Protein AF-A0A453HTU5-F1 (afdb_monomer)

Nearest PDB structures (foldseek):
  9c89-assembly1_A  TM=7.421E-01  e=8.377E-01  Ehrlichia chaffeensis str. Arkansas
  3ott-assembly1_B  TM=6.952E-01  e=2.362E+00  Bacteroides thetaiotaomicron
  8afw-assembly1_C  TM=6.327E-01  e=2.362E+00  Saccharomyces cerevisiae
  8afq-assembly1_D  TM=6.327E-01  e=3.718E+00  Saccharomyces cerevisiae
  8afy-assembly1_B  TM=6.305E-01  e=3.718E+00  Saccharomyces cerevisiae

Secondary structure (DSSP, 8-state):
--EEETTTEEEEEETTEEEEEETTTTEEEEEE-TT--HHHHHHHHHHHH-

Mean predicted aligned error: 6.8 Å

Sequence (50 aa):
AIFRNSISLQAMLQGNTLNLTCEGKGIYRSYIVAEATQDKIDQLCNQLCS

Foldseek 3Di:
DWDDDDQPWTWDDDQQKTWIARPVVRDIDIDRHDDCDPVNVVVVNVVGND

Structure (mmCIF, N/CA/C/O backbone):
data_AF-A0A453HTU5-F1
#
_entry.id   AF-A0A453HTU5-F1
#
loop_
_atom_site.group_PDB
_atom_site.id
_atom_site.type_symbol
_atom_site.label_atom_id
_atom_site.label_alt_id
_atom_site.label_comp_id
_atom_site.label_asym_id
_atom_site.label_entity_id
_atom_site.label_seq_id
_atom_site.pdbx_PDB_ins_code
_atom_site.Cartn_x
_atom_site.Cartn_y
_atom_site.Cartn_z
_atom_site.occupancy
_atom_site.B_iso_or_equiv
_atom_site.auth_seq_id
_atom_site.auth_comp_id
_atom_site.auth_asym_id
_atom_site.auth_atom_id
_atom_site.pdbx_PDB_model_num
ATOM 1 N N . ALA A 1 1 ? -5.414 13.453 4.762 1.00 40.12 1 ALA A N 1
ATOM 2 C CA . ALA A 1 1 ? -3.950 13.645 4.795 1.00 40.12 1 ALA A CA 1
ATOM 3 C C . ALA A 1 1 ? -3.354 12.974 3.563 1.00 40.12 1 ALA A C 1
ATOM 5 O O . ALA A 1 1 ? -3.794 11.880 3.236 1.00 40.12 1 ALA A O 1
ATOM 6 N N . ILE A 1 2 ? -2.433 13.633 2.856 1.00 46.41 2 ILE A N 1
ATOM 7 C CA . ILE A 1 2 ? -1.679 13.031 1.744 1.00 46.41 2 ILE A CA 1
ATOM 8 C C . ILE A 1 2 ? -0.318 12.648 2.323 1.00 46.41 2 ILE A C 1
ATOM 10 O O . ILE A 1 2 ? 0.426 13.529 2.750 1.00 46.41 2 ILE A O 1
ATOM 14 N N . PHE A 1 3 ? -0.017 11.353 2.385 1.00 53.50 3 PHE A N 1
ATOM 15 C CA . PHE A 1 3 ? 1.273 10.852 2.858 1.00 53.50 3 PHE A CA 1
ATOM 16 C C . PHE A 1 3 ? 2.210 10.706 1.654 1.00 53.50 3 PHE A C 1
ATOM 18 O O . PHE A 1 3 ? 1.856 10.044 0.680 1.00 53.50 3 PHE A O 1
ATOM 25 N N . ARG A 1 4 ? 3.379 11.359 1.691 1.00 48.12 4 ARG A N 1
ATOM 26 C CA . ARG A 1 4 ? 4.427 11.242 0.663 1.00 48.12 4 ARG A CA 1
ATOM 27 C C . ARG A 1 4 ? 5.639 10.540 1.272 1.00 48.12 4 ARG A C 1
ATOM 29 O O . ARG A 1 4 ? 6.224 11.070 2.211 1.00 48.12 4 ARG A O 1
ATOM 36 N N . ASN A 1 5 ? 6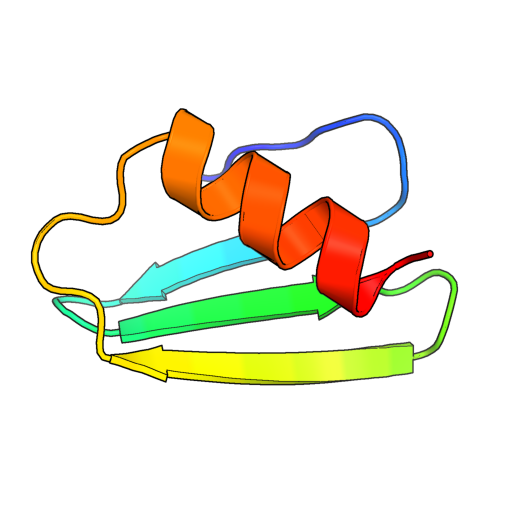.012 9.382 0.732 1.00 48.91 5 ASN A N 1
ATOM 37 C CA . ASN A 1 5 ? 7.287 8.711 0.998 1.00 48.91 5 ASN A CA 1
ATOM 38 C C . ASN A 1 5 ? 8.114 8.710 -0.307 1.00 48.91 5 ASN A C 1
ATOM 40 O O . ASN A 1 5 ? 7.542 8.806 -1.388 1.00 48.91 5 ASN A O 1
ATOM 44 N N . SER A 1 6 ? 9.444 8.690 -0.224 1.00 48.84 6 SER A N 1
ATOM 45 C CA . SER A 1 6 ? 10.408 9.160 -1.244 1.00 48.84 6 SER A CA 1
ATOM 46 C C . SER A 1 6 ? 10.606 8.278 -2.497 1.00 48.84 6 SER A C 1
ATOM 48 O O . SER A 1 6 ? 11.565 8.464 -3.242 1.00 48.84 6 SER A O 1
ATOM 50 N N . ILE A 1 7 ? 9.698 7.343 -2.763 1.00 56.53 7 ILE A N 1
ATOM 51 C CA . ILE A 1 7 ? 9.500 6.666 -4.056 1.00 56.53 7 ILE A CA 1
ATOM 52 C C . ILE A 1 7 ? 8.188 7.246 -4.560 1.00 56.53 7 ILE A C 1
ATOM 54 O O . ILE A 1 7 ? 7.266 7.240 -3.761 1.00 56.53 7 ILE A O 1
ATOM 58 N N . SER A 1 8 ? 8.088 7.775 -5.788 1.00 69.19 8 SER A N 1
ATOM 59 C CA . SER A 1 8 ? 6.901 8.496 -6.296 1.00 69.19 8 SER A CA 1
ATOM 60 C C . SER A 1 8 ? 5.621 7.662 -6.197 1.00 69.19 8 SER A C 1
ATOM 62 O O . SER A 1 8 ? 5.176 7.037 -7.157 1.00 69.19 8 SER A O 1
ATOM 64 N N . LEU A 1 9 ? 5.066 7.600 -5.000 1.00 74.00 9 LEU A N 1
ATOM 65 C CA . LEU A 1 9 ? 3.960 6.775 -4.621 1.00 74.00 9 LEU A CA 1
ATOM 66 C C . LEU A 1 9 ? 2.972 7.682 -3.906 1.00 74.00 9 LEU A C 1
ATOM 68 O O . LEU A 1 9 ? 3.286 8.350 -2.919 1.00 74.00 9 LEU A O 1
ATOM 72 N N . GLN A 1 10 ? 1.771 7.729 -4.458 1.00 78.94 10 GLN A N 1
ATOM 73 C CA . GLN A 1 10 ? 0.679 8.528 -3.948 1.00 78.94 10 GLN A CA 1
ATOM 74 C C . GLN A 1 10 ? -0.348 7.596 -3.327 1.00 78.94 10 GLN A C 1
ATOM 76 O O . GLN A 1 10 ? -0.950 6.773 -4.013 1.00 78.94 10 GLN A O 1
ATOM 81 N N . ALA A 1 11 ? -0.547 7.748 -2.022 1.00 78.38 11 ALA A N 1
ATOM 82 C CA . ALA A 1 11 ? -1.629 7.109 -1.298 1.00 78.38 11 ALA A CA 1
ATOM 83 C C . ALA A 1 11 ? -2.752 8.126 -1.055 1.00 78.38 11 ALA A C 1
ATOM 85 O O . ALA A 1 11 ? -2.545 9.159 -0.414 1.00 78.38 11 ALA A O 1
ATOM 86 N N . MET A 1 12 ? -3.946 7.840 -1.567 1.00 81.56 12 MET A N 1
ATOM 87 C CA . MET A 1 12 ? -5.146 8.655 -1.393 1.00 81.56 12 MET A CA 1
ATOM 88 C C . MET A 1 12 ? -6.249 7.827 -0.744 1.00 81.56 12 MET A C 1
ATOM 90 O O . MET A 1 12 ? -6.781 6.906 -1.356 1.00 81.56 12 MET A O 1
ATOM 94 N N . LEU A 1 13 ? -6.629 8.191 0.479 1.00 79.44 13 LEU A N 1
ATOM 95 C CA . LEU A 1 13 ? -7.780 7.602 1.156 1.00 79.44 13 LEU A CA 1
ATOM 96 C C . LEU A 1 13 ? -9.047 8.406 0.827 1.00 79.44 13 LEU A C 1
ATOM 98 O O . LEU A 1 13 ? -9.123 9.596 1.132 1.00 79.44 13 LEU A O 1
ATOM 102 N N . GLN A 1 14 ? -10.037 7.764 0.213 1.00 82.44 14 GLN A N 1
ATOM 103 C CA . GLN A 1 14 ? -11.378 8.299 -0.020 1.00 82.44 14 GLN A CA 1
ATOM 104 C C . GLN A 1 14 ? -12.398 7.414 0.702 1.00 82.44 14 GLN A C 1
ATOM 106 O O . GLN A 1 14 ? -12.741 6.323 0.241 1.00 82.44 14 GLN A O 1
ATOM 111 N N . GLY A 1 15 ? -12.860 7.872 1.868 1.00 83.56 15 GLY A N 1
ATOM 112 C CA . GLY A 1 15 ? -13.715 7.073 2.750 1.00 83.56 15 GLY A CA 1
ATOM 113 C C . GLY A 1 15 ? -13.000 5.796 3.203 1.00 83.56 15 GLY A C 1
ATOM 114 O O . GLY A 1 15 ? -11.921 5.872 3.784 1.00 83.56 15 GLY A O 1
ATOM 115 N N . ASN A 1 16 ? -13.576 4.634 2.878 1.00 84.88 16 ASN A N 1
ATOM 116 C CA . ASN A 1 16 ? -13.007 3.308 3.164 1.00 84.88 16 ASN A CA 1
ATOM 117 C C . ASN A 1 16 ? -12.174 2.752 1.995 1.00 84.88 16 ASN A C 1
ATOM 119 O O . ASN A 1 16 ? -11.870 1.561 1.965 1.00 84.88 16 ASN A O 1
ATOM 123 N N . THR A 1 17 ? -11.849 3.577 0.999 1.00 84.56 17 THR A N 1
ATOM 124 C CA . THR A 1 17 ? -11.072 3.156 -0.171 1.00 84.56 17 THR A CA 1
ATOM 125 C C . THR A 1 17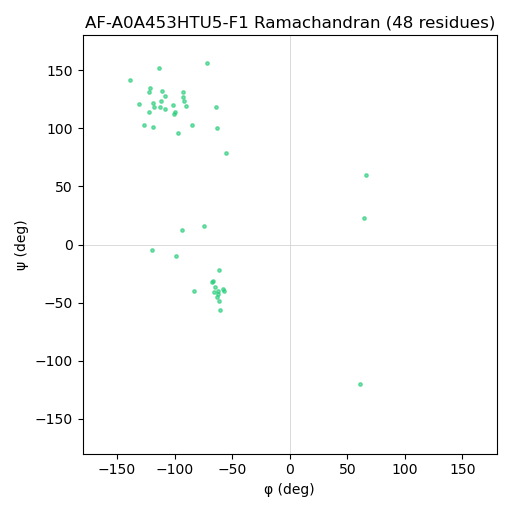 ? -9.705 3.822 -0.151 1.00 84.56 17 THR A C 1
ATOM 127 O O . THR A 1 17 ? -9.601 5.044 -0.122 1.00 84.56 17 THR A O 1
ATOM 130 N N . LEU A 1 18 ? -8.648 3.020 -0.187 1.00 86.00 18 LEU A N 1
ATOM 131 C CA . LEU A 1 18 ? -7.263 3.435 -0.325 1.00 86.00 18 LEU A CA 1
ATOM 132 C C . LEU A 1 18 ? -6.819 3.249 -1.776 1.00 86.00 18 LEU A C 1
ATOM 134 O O . LEU A 1 18 ? -6.664 2.128 -2.254 1.00 86.00 18 LEU A O 1
ATOM 138 N N . ASN A 1 19 ? -6.571 4.353 -2.462 1.00 86.50 19 ASN A N 1
ATOM 139 C CA . ASN A 1 19 ? -5.967 4.368 -3.786 1.00 86.50 1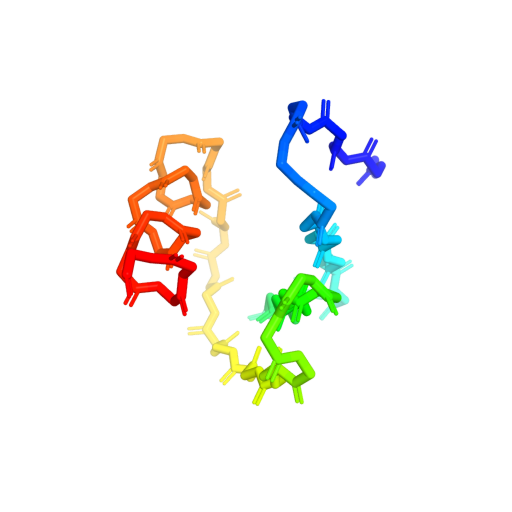9 ASN A CA 1
ATOM 140 C C . ASN A 1 19 ? -4.454 4.527 -3.652 1.00 86.50 19 ASN A C 1
ATOM 142 O O . ASN A 1 19 ? -3.989 5.460 -3.003 1.00 86.50 19 ASN A O 1
ATOM 146 N N . LEU A 1 20 ? -3.700 3.630 -4.273 1.00 85.81 20 LEU A N 1
ATOM 147 C CA . LEU A 1 20 ? -2.246 3.630 -4.318 1.00 85.81 20 LEU A CA 1
ATOM 148 C C . LEU A 1 20 ? -1.798 3.762 -5.770 1.00 85.81 20 LEU A C 1
ATOM 150 O O . LEU A 1 20 ? -2.128 2.927 -6.613 1.00 85.81 20 LEU A O 1
ATOM 154 N N . THR A 1 21 ? -1.019 4.797 -6.049 1.00 85.19 21 THR A N 1
ATOM 155 C CA . THR A 1 21 ? -0.441 5.059 -7.366 1.00 85.19 21 THR A CA 1
ATOM 156 C C . THR A 1 21 ? 1.069 5.018 -7.246 1.00 85.19 21 THR A C 1
ATOM 158 O O . THR A 1 21 ? 1.628 5.840 -6.539 1.00 85.19 21 THR A O 1
ATOM 161 N N . CYS A 1 22 ? 1.730 4.101 -7.943 1.00 84.31 22 CYS A N 1
ATOM 162 C CA . CYS A 1 22 ? 3.177 4.057 -8.094 1.00 84.31 22 CYS A CA 1
ATOM 163 C C . CYS A 1 22 ? 3.571 4.724 -9.418 1.00 84.31 22 CYS A C 1
ATOM 165 O O . CYS A 1 22 ? 3.547 4.085 -10.470 1.00 84.31 22 CYS A O 1
ATOM 167 N N . GLU A 1 23 ? 3.938 6.003 -9.394 1.00 76.06 23 GLU A N 1
ATOM 168 C CA . GLU A 1 23 ? 4.297 6.763 -10.599 1.00 76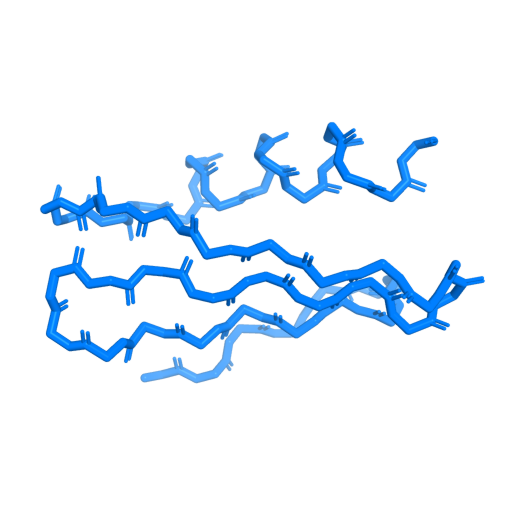.06 23 GLU A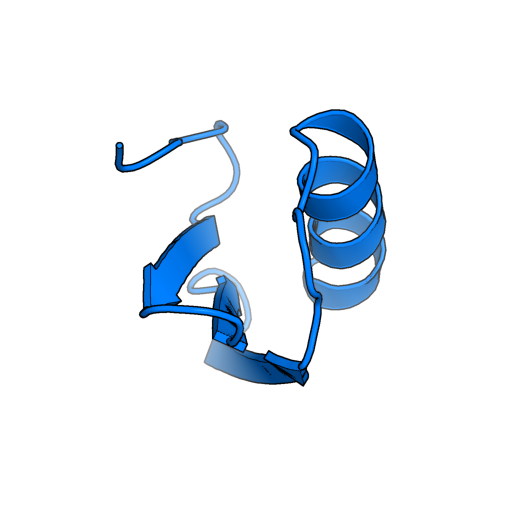 CA 1
ATOM 169 C C . GLU A 1 23 ? 5.594 6.255 -11.236 1.00 76.06 23 GLU A C 1
ATOM 171 O O . GLU A 1 23 ? 5.701 6.236 -12.457 1.00 76.06 23 GLU A O 1
ATOM 176 N N . GLY A 1 24 ? 6.539 5.748 -10.434 1.00 73.38 24 GLY A N 1
ATOM 177 C CA . GLY A 1 24 ? 7.785 5.163 -10.946 1.00 73.38 24 GLY A CA 1
ATOM 178 C C . GLY A 1 24 ? 7.579 3.942 -11.854 1.00 73.38 24 GLY A C 1
ATOM 179 O O . GLY A 1 24 ? 8.444 3.638 -12.670 1.00 73.38 24 GLY A O 1
ATOM 180 N N . LYS A 1 25 ? 6.429 3.260 -11.738 1.00 74.25 25 LYS A N 1
ATOM 181 C CA . LYS A 1 25 ? 6.051 2.106 -12.573 1.00 74.25 25 LYS A CA 1
ATOM 182 C C . LYS A 1 25 ? 4.762 2.320 -13.380 1.00 74.25 25 LYS A C 1
ATOM 184 O O . LYS A 1 25 ? 4.384 1.445 -14.151 1.00 74.25 25 LYS A O 1
ATOM 189 N N . GLY A 1 26 ? 4.068 3.445 -13.194 1.00 78.12 26 GLY A N 1
ATOM 190 C CA . GLY A 1 26 ? 2.737 3.693 -13.760 1.00 78.12 26 GLY A CA 1
ATOM 191 C C . GLY A 1 26 ? 1.642 2.750 -13.238 1.00 78.12 26 GLY A C 1
ATOM 192 O O . GLY A 1 26 ? 0.642 2.542 -13.921 1.00 78.12 26 GLY A O 1
ATOM 193 N N . ILE A 1 27 ? 1.821 2.143 -12.059 1.00 81.88 27 ILE A N 1
ATOM 194 C CA . ILE A 1 27 ? 0.873 1.161 -11.507 1.00 81.88 27 ILE A CA 1
ATOM 195 C C . ILE A 1 27 ? -0.136 1.875 -10.612 1.00 81.88 27 ILE A C 1
ATOM 197 O O . ILE A 1 27 ? 0.244 2.622 -9.716 1.00 81.88 27 ILE A O 1
ATOM 201 N N . TYR A 1 28 ? -1.421 1.596 -10.809 1.00 84.62 28 TYR A N 1
ATOM 202 C CA . TYR A 1 28 ? -2.509 2.090 -9.970 1.00 84.62 28 TYR A CA 1
ATOM 203 C C . TYR A 1 28 ? -3.301 0.919 -9.388 1.00 84.62 28 TYR A C 1
ATOM 205 O O . TYR A 1 28 ? -3.699 0.011 -10.122 1.00 84.62 28 TYR A O 1
ATOM 213 N N . ARG A 1 29 ? -3.551 0.933 -8.077 1.00 85.50 29 ARG A N 1
ATOM 214 C CA . ARG A 1 29 ? -4.444 -0.021 -7.410 1.00 85.50 29 ARG A CA 1
ATOM 215 C C . ARG A 1 29 ? -5.309 0.653 -6.361 1.00 85.50 29 ARG A C 1
ATOM 217 O O . ARG A 1 29 ? -4.839 1.470 -5.577 1.00 85.50 29 ARG A O 1
ATOM 224 N N . SER A 1 30 ? -6.552 0.207 -6.294 1.00 84.94 30 SER A N 1
ATOM 225 C CA . SER A 1 30 ? -7.519 0.611 -5.281 1.00 84.94 30 SER A CA 1
ATOM 226 C C . SER A 1 30 ? -7.803 -0.558 -4.349 1.00 84.94 30 SER A C 1
ATOM 228 O O . SER A 1 30 ? -8.077 -1.669 -4.802 1.00 84.94 30 SER A O 1
ATOM 230 N N . TYR A 1 31 ? -7.760 -0.304 -3.049 1.00 83.25 31 TYR A N 1
ATOM 231 C CA . TYR A 1 31 ? -8.055 -1.268 -1.998 1.00 83.25 31 TYR A CA 1
ATOM 232 C C . TYR A 1 31 ? -9.203 -0.746 -1.148 1.00 83.25 31 TYR A C 1
ATOM 234 O O . TYR A 1 31 ? -9.192 0.410 -0.741 1.00 83.25 31 TYR A O 1
ATOM 242 N N . ILE A 1 32 ? -10.176 -1.592 -0.828 1.00 84.62 32 ILE A N 1
ATOM 243 C CA . ILE A 1 32 ? -11.186 -1.251 0.175 1.00 84.62 32 ILE A CA 1
ATOM 244 C C . ILE A 1 32 ? -10.580 -1.603 1.533 1.00 84.62 32 ILE A C 1
ATOM 246 O O . ILE A 1 32 ? -10.469 -2.775 1.888 1.00 84.62 32 ILE A O 1
ATOM 250 N N . VAL A 1 33 ? -10.122 -0.588 2.258 1.00 77.19 33 VAL A N 1
ATOM 251 C CA . VAL A 1 33 ? -9.505 -0.717 3.577 1.00 77.19 33 VAL A CA 1
ATOM 252 C C . VAL A 1 33 ? -10.255 0.222 4.511 1.00 77.19 33 VAL A C 1
ATOM 254 O O . VAL A 1 33 ? -10.072 1.440 4.477 1.00 77.19 33 VAL A O 1
ATOM 257 N N . ALA A 1 34 ? -11.135 -0.344 5.336 1.00 67.00 34 ALA A N 1
ATOM 258 C CA . ALA A 1 34 ? -11.637 0.372 6.497 1.00 67.00 34 ALA A CA 1
ATOM 259 C C . ALA A 1 34 ? -10.432 0.601 7.421 1.00 67.00 34 ALA A C 1
ATOM 261 O O . ALA A 1 34 ? -9.784 -0.363 7.814 1.00 67.00 34 ALA A O 1
ATOM 262 N N . GLU A 1 35 ? -10.089 1.865 7.681 1.00 66.94 35 GLU A N 1
ATOM 263 C CA . GLU A 1 35 ? -8.977 2.248 8.566 1.00 66.94 35 GLU A CA 1
ATOM 264 C C . GLU A 1 35 ? -7.582 1.848 8.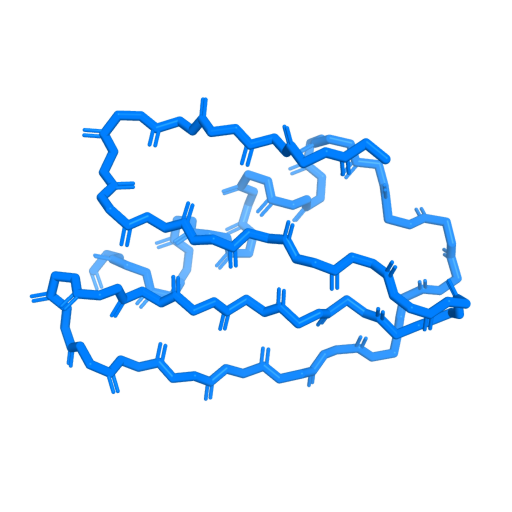047 1.00 66.94 35 GLU A C 1
ATOM 266 O O . GLU A 1 35 ? -6.825 1.122 8.692 1.00 66.94 35 GLU A O 1
ATOM 271 N N . ALA A 1 36 ? -7.199 2.346 6.865 1.00 68.12 36 ALA A N 1
ATOM 272 C CA . ALA A 1 36 ? -5.827 2.201 6.383 1.00 68.12 36 ALA A CA 1
ATOM 273 C C . ALA A 1 36 ? -4.838 2.928 7.314 1.00 68.12 36 ALA A C 1
ATOM 275 O O . ALA A 1 36 ? -4.671 4.148 7.246 1.00 68.12 36 ALA A O 1
ATOM 276 N N . THR A 1 37 ? -4.174 2.173 8.186 1.00 78.69 37 THR A N 1
ATOM 277 C CA . THR A 1 37 ? -3.057 2.669 8.991 1.00 78.69 37 THR A CA 1
ATOM 278 C C . THR A 1 37 ? -1.823 2.884 8.120 1.00 78.69 37 THR A C 1
ATOM 280 O O . THR A 1 37 ? -1.663 2.266 7.067 1.00 78.69 37 THR A O 1
ATOM 283 N N . GLN A 1 38 ? -0.927 3.759 8.573 1.00 74.31 38 GLN A N 1
ATOM 284 C CA . GLN A 1 38 ? 0.285 4.125 7.840 1.00 74.31 38 GLN A CA 1
ATOM 285 C C . GLN A 1 38 ? 1.167 2.901 7.527 1.00 74.31 38 GLN A C 1
ATOM 287 O O . GLN A 1 38 ? 1.630 2.757 6.403 1.00 74.31 38 GLN A O 1
ATOM 292 N N . ASP A 1 39 ? 1.263 1.955 8.466 1.00 82.62 39 ASP A N 1
ATOM 293 C CA . ASP A 1 39 ? 1.987 0.686 8.298 1.00 82.62 39 ASP A CA 1
ATOM 294 C C . ASP A 1 39 ? 1.396 -0.186 7.173 1.00 82.62 39 ASP A C 1
ATOM 296 O O . ASP A 1 39 ? 2.106 -0.732 6.328 1.00 82.62 39 ASP A O 1
ATOM 300 N N . LYS A 1 40 ? 0.057 -0.258 7.104 1.00 80.06 40 LYS A N 1
ATOM 301 C CA . LYS A 1 40 ? -0.662 -0.997 6.057 1.00 80.06 40 LYS A CA 1
ATOM 302 C C . LYS A 1 40 ? -0.436 -0.367 4.686 1.00 80.06 40 LYS A C 1
ATOM 304 O O . LYS A 1 40 ? -0.272 -1.087 3.704 1.00 80.06 40 LYS A O 1
ATOM 309 N N . ILE A 1 41 ? -0.443 0.965 4.634 1.00 79.44 41 ILE A N 1
ATOM 310 C CA . ILE A 1 41 ? -0.136 1.727 3.425 1.00 79.44 41 ILE A CA 1
ATOM 311 C C . ILE A 1 41 ? 1.292 1.391 2.997 1.00 79.44 41 ILE A C 1
ATOM 313 O O . ILE A 1 41 ? 1.454 0.863 1.907 1.00 79.44 41 ILE A O 1
ATOM 317 N N . ASP A 1 42 ? 2.297 1.566 3.857 1.00 79.75 42 ASP A N 1
ATOM 318 C CA . ASP A 1 42 ? 3.703 1.297 3.522 1.00 79.75 42 ASP A CA 1
ATOM 319 C C . ASP A 1 42 ? 3.945 -0.149 3.042 1.00 79.75 42 ASP A C 1
ATOM 321 O O . ASP A 1 42 ? 4.659 -0.360 2.058 1.00 79.75 42 ASP A O 1
ATOM 325 N N . GLN A 1 43 ? 3.295 -1.151 3.649 1.00 82.06 43 GLN A N 1
ATOM 326 C CA . GLN A 1 43 ? 3.355 -2.535 3.157 1.00 82.06 43 GLN A CA 1
ATOM 327 C C . GLN A 1 43 ? 2.791 -2.683 1.740 1.00 82.06 43 GLN A C 1
ATOM 329 O O . GLN A 1 43 ? 3.433 -3.289 0.879 1.00 82.06 43 GLN A O 1
ATOM 334 N N . LEU A 1 44 ? 1.598 -2.138 1.483 1.00 81.88 44 LEU A N 1
ATOM 335 C CA . LEU A 1 44 ? 0.975 -2.200 0.160 1.00 81.88 44 LEU A CA 1
ATOM 336 C C . LEU A 1 44 ? 1.797 -1.429 -0.876 1.00 81.88 44 LEU A C 1
ATOM 338 O O . LEU A 1 44 ? 1.927 -1.872 -2.013 1.00 81.88 44 LEU A O 1
ATOM 342 N N . CYS A 1 45 ? 2.391 -0.311 -0.473 1.00 79.38 45 CYS A N 1
ATOM 343 C CA . CYS A 1 45 ? 3.264 0.509 -1.297 1.00 79.38 45 CYS A CA 1
ATOM 344 C C . CYS A 1 45 ? 4.526 -0.242 -1.709 1.00 79.38 45 CYS A C 1
ATOM 346 O O . CYS A 1 45 ? 4.860 -0.254 -2.892 1.00 79.38 45 CYS A O 1
ATOM 348 N N . ASN A 1 46 ? 5.173 -0.937 -0.771 1.00 80.31 46 ASN A N 1
ATOM 349 C CA . ASN A 1 46 ? 6.299 -1.813 -1.083 1.00 80.31 46 ASN A CA 1
ATOM 350 C C . ASN A 1 46 ? 5.881 -2.962 -2.006 1.00 80.31 46 ASN A C 1
ATOM 352 O O . ASN A 1 46 ? 6.598 -3.267 -2.950 1.00 80.31 46 ASN A O 1
ATOM 356 N N . GLN A 1 47 ? 4.704 -3.563 -1.810 1.00 78.94 47 GLN A N 1
ATOM 357 C CA . GLN A 1 47 ? 4.209 -4.599 -2.725 1.00 78.94 47 GLN A CA 1
ATOM 358 C C . GLN A 1 47 ? 3.887 -4.076 -4.133 1.00 78.94 47 GLN A C 1
ATOM 360 O O . GLN A 1 47 ? 3.988 -4.832 -5.096 1.00 78.94 47 GLN A O 1
ATOM 365 N N . LEU A 1 48 ? 3.465 -2.816 -4.262 1.00 78.88 48 LEU A N 1
ATOM 366 C CA . LEU A 1 48 ? 3.117 -2.203 -5.546 1.00 78.88 48 LEU A CA 1
ATOM 367 C C . LEU A 1 48 ? 4.325 -1.658 -6.308 1.00 78.88 48 LEU A C 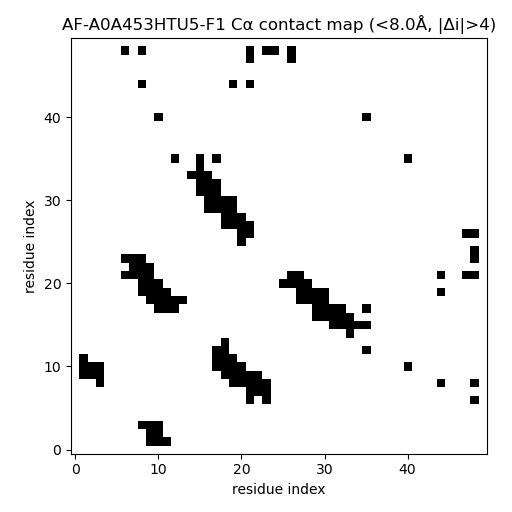1
ATOM 369 O O . LEU A 1 48 ? 4.355 -1.747 -7.534 1.00 78.88 48 LEU A O 1
ATOM 373 N N . CYS A 1 49 ? 5.271 -1.043 -5.598 1.00 72.94 49 CYS A N 1
ATOM 374 C CA . CYS A 1 49 ? 6.420 -0.367 -6.194 1.00 72.94 49 CYS A CA 1
ATOM 375 C C . CYS A 1 49 ? 7.712 -1.195 -6.213 1.00 72.94 49 CYS A C 1
ATOM 377 O O . CYS A 1 49 ? 8.656 -0.753 -6.872 1.00 72.94 49 CYS A O 1
ATOM 379 N N . SER A 1 50 ? 7.786 -2.356 -5.544 1.00 69.44 50 SER A N 1
ATOM 380 C CA . SER A 1 50 ? 8.939 -3.270 -5.653 1.00 69.44 50 S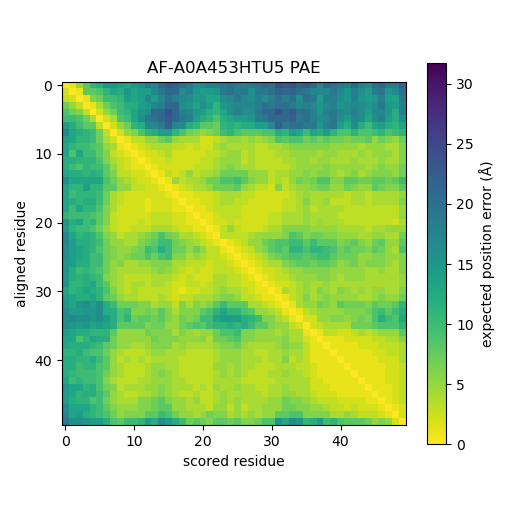ER A CA 1
ATOM 381 C C . SER A 1 50 ? 9.051 -3.865 -7.044 1.00 69.44 50 SER A C 1
ATOM 383 O O . SER A 1 50 ? 8.013 -4.160 -7.677 1.00 69.44 50 SER A O 1
#

Radius of gyration: 9.71 Å; Cα contacts (8 Å, |Δi|>4): 77; chains: 1; bounding box: 24×18×23 Å

Solvent-accessible surface area (backbone atoms only — not comparable to full-atom values): 3055 Å² total; per-residue (Å²): 129,78,61,80,58,101,58,63,39,47,46,46,71,58,87,45,31,37,34,40,34,25,62,84,76,71,45,75,50,78,42,84,36,79,79,74,45,71,69,58,48,53,54,52,46,50,71,66,65,103

Organism: Aegilops tauschii subsp. st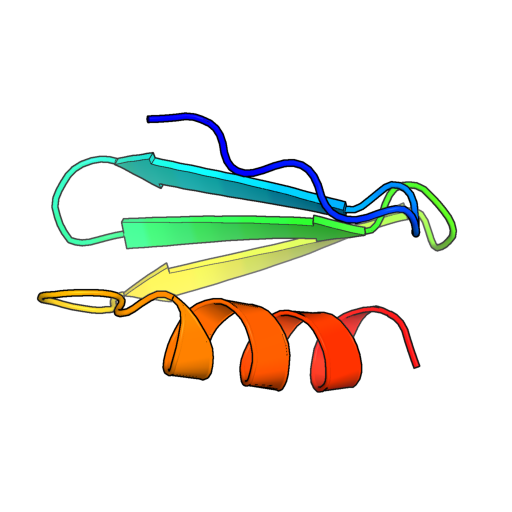rangulata (NCBI:txid200361)

pLDDT: mean 75.04, std 11.82, range [40.12, 86.5]